Protein AF-A0A1I2YTF9-F1 (afdb_monomer_lite)

Radius of gyration: 33.34 Å; chains: 1; bounding box: 72×38×111 Å

Sequence (124 aa):
MASSKDKGSSGGDRNAGASKRGFASMDEEKQRAIASKGGKAAHEKGTAHEFNSEEAREAGRAAHEKGTAHKFDSEQAREAGRKGGKAAHERGTAHEFDSAEARVAGRKGGEASRSGKSGNRSSA

Secondary structure (DSSP, 8-state):
-----------------S-S-SGGGS-HHHHHHHHHHHHHHHHHTT-S----HHHHHHHHHHHHHTT-S----HHHHHHHHHHHHHHHHHTT-S----HHHHHHHHHHHHHHHHTTS-S-----

Foldseek 3Di:
DDDDDPPPPPPPPPVPPPPCDDLVSDDPVVNVVVVVVVVVVCVVVVVDDDDDPVVVVVVVVVCVVVVVDDDDDPVNVVVVVVVVQVVCVVVVNDDDDDPVRVVVVVVVVVVVVVVVPPDDPDDD

Structure (mmCIF, N/CA/C/O backbone):
data_AF-A0A1I2YTF9-F1
#
_entry.id   AF-A0A1I2YTF9-F1
#
loop_
_atom_site.group_PDB
_atom_site.id
_atom_site.type_symbol
_atom_site.label_atom_id
_atom_site.label_alt_id
_atom_site.label_comp_id
_atom_site.label_asym_id
_atom_site.label_entity_id
_atom_site.label_seq_id
_atom_site.pdbx_PDB_ins_code
_atom_site.Cartn_x
_atom_site.Cartn_y
_atom_site.Cartn_z
_atom_site.occupancy
_atom_site.B_iso_or_equiv
_atom_site.auth_seq_id
_atom_site.auth_comp_id
_atom_site.auth_asym_id
_atom_site.auth_atom_id
_atom_site.pdbx_PDB_model_num
ATOM 1 N N . MET A 1 1 ? -33.310 -6.684 78.966 1.00 37.84 1 MET A N 1
ATOM 2 C CA . MET A 1 1 ? -32.910 -8.075 78.664 1.00 37.84 1 MET A CA 1
ATOM 3 C C . MET A 1 1 ? -33.097 -8.325 77.169 1.00 37.84 1 MET A C 1
ATOM 5 O O . MET A 1 1 ? -34.176 -8.024 76.690 1.00 37.84 1 MET A O 1
ATOM 9 N N . ALA A 1 2 ? -32.022 -8.780 76.501 1.00 44.00 2 ALA A N 1
ATOM 10 C CA . ALA A 1 2 ? -31.895 -9.490 75.205 1.00 44.00 2 ALA A CA 1
ATOM 11 C C . ALA A 1 2 ? -32.714 -9.004 73.979 1.00 44.00 2 ALA A C 1
ATOM 13 O O . ALA A 1 2 ? -33.933 -9.014 73.997 1.00 44.00 2 ALA A O 1
ATOM 14 N N . SER A 1 3 ? -32.055 -8.479 72.932 1.00 44.75 3 SER A N 1
ATOM 15 C CA . SER A 1 3 ? -31.566 -9.214 71.731 1.00 44.75 3 SER A CA 1
ATOM 16 C C . SER A 1 3 ? -32.723 -9.558 70.771 1.00 44.75 3 SER A C 1
ATOM 18 O O . SER A 1 3 ? -33.685 -10.180 71.177 1.00 44.75 3 SER A O 1
ATOM 20 N N . SER A 1 4 ? -32.739 -9.147 69.504 1.00 48.41 4 SER A N 1
ATOM 21 C CA . SER A 1 4 ? -31.742 -9.532 68.506 1.00 48.41 4 SER A CA 1
ATOM 22 C C . SER A 1 4 ? -31.642 -8.530 67.364 1.00 48.41 4 SER A C 1
ATOM 24 O O . SER A 1 4 ? -32.626 -8.097 66.770 1.00 48.41 4 SER A O 1
ATOM 26 N N . LYS A 1 5 ? -30.394 -8.199 67.048 1.00 52.62 5 LYS A N 1
ATOM 27 C CA . LYS A 1 5 ? -29.975 -7.466 65.865 1.00 52.62 5 LYS A CA 1
ATOM 28 C C . LYS A 1 5 ? -29.776 -8.494 64.754 1.00 52.62 5 LYS A C 1
ATOM 30 O O . LYS A 1 5 ? -28.700 -9.077 64.661 1.00 52.62 5 LYS A O 1
ATOM 35 N N . ASP A 1 6 ? -30.817 -8.742 63.963 1.00 48.69 6 ASP A N 1
ATOM 36 C CA . ASP A 1 6 ? -30.717 -9.588 62.774 1.00 48.69 6 ASP A CA 1
ATOM 37 C C . ASP A 1 6 ? -29.929 -8.824 61.704 1.00 48.69 6 ASP A C 1
ATOM 39 O O . ASP A 1 6 ? -30.417 -7.941 60.995 1.00 48.69 6 ASP A O 1
ATOM 43 N N . LYS A 1 7 ? -28.619 -9.065 61.710 1.00 47.12 7 LYS A N 1
ATOM 44 C CA . LYS A 1 7 ? -27.674 -8.554 60.729 1.00 47.12 7 LYS A CA 1
ATOM 45 C C . LYS A 1 7 ? -27.816 -9.460 59.508 1.00 47.12 7 LYS A C 1
ATOM 47 O O . LYS A 1 7 ? -27.038 -10.392 59.333 1.00 47.12 7 LYS A O 1
ATOM 52 N N . GLY A 1 8 ? -28.823 -9.178 58.682 1.00 38.47 8 GLY A N 1
ATOM 53 C CA . GLY A 1 8 ? -28.931 -9.726 57.337 1.00 38.47 8 GLY A CA 1
ATOM 54 C C . GLY A 1 8 ? -27.646 -9.412 56.578 1.00 38.47 8 GLY A C 1
ATOM 55 O O . GLY A 1 8 ? -27.429 -8.288 56.121 1.00 38.47 8 GLY A O 1
ATOM 56 N N . SER A 1 9 ? -26.761 -10.404 56.521 1.00 48.09 9 SER A N 1
ATOM 57 C CA . SER A 1 9 ? -25.535 -10.388 55.743 1.00 48.09 9 SER A CA 1
ATOM 58 C C . SER A 1 9 ? -25.934 -10.386 54.273 1.00 48.09 9 SER A C 1
ATOM 60 O O . SER A 1 9 ? -25.994 -11.428 53.627 1.00 48.09 9 SER A O 1
ATOM 62 N N . SER A 1 10 ? -26.224 -9.202 53.732 1.00 45.34 10 SER A N 1
ATOM 63 C CA . SER A 1 10 ? -26.101 -8.971 52.297 1.00 45.34 10 SER A CA 1
ATOM 64 C C . SER A 1 10 ? -24.607 -8.943 51.990 1.00 45.34 10 SER A C 1
ATOM 66 O O . SER A 1 10 ? -23.980 -7.900 51.800 1.00 45.34 10 SER A O 1
ATOM 68 N N . GLY A 1 11 ? -24.021 -10.142 51.999 1.00 42.00 11 GLY A N 1
ATOM 69 C CA . GLY A 1 11 ? -22.821 -10.451 51.252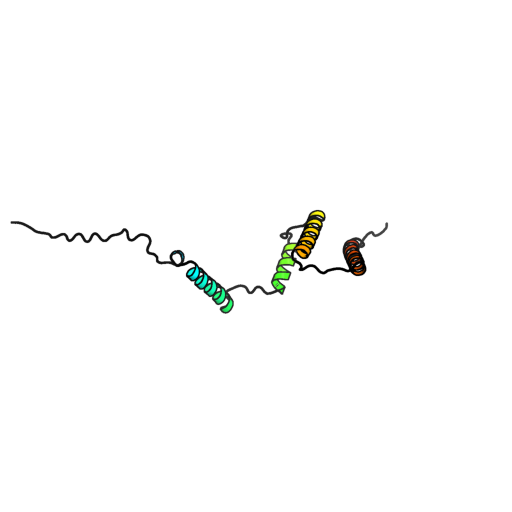 1.00 42.00 11 GLY A CA 1
ATOM 70 C C . GLY A 1 11 ? -23.143 -10.187 49.793 1.00 42.00 11 GLY A C 1
ATOM 71 O O . GLY A 1 11 ? -23.503 -11.089 49.057 1.00 42.00 11 GLY A O 1
ATOM 72 N N . GLY A 1 12 ? -23.097 -8.914 49.402 1.00 44.66 12 GLY A N 1
ATOM 73 C CA . GLY A 1 12 ? -22.998 -8.550 48.011 1.00 44.66 12 GLY A CA 1
ATOM 74 C C . GLY A 1 12 ? -21.702 -9.169 47.536 1.00 44.66 12 GLY A C 1
ATOM 75 O O . GLY A 1 12 ? -20.629 -8.718 47.937 1.00 44.66 12 GLY A O 1
ATOM 76 N N . ASP A 1 13 ? -21.828 -10.226 46.745 1.00 49.56 13 ASP A N 1
ATOM 77 C CA . ASP A 1 13 ? -20.805 -10.783 45.884 1.00 49.56 13 ASP A CA 1
ATOM 78 C C . ASP A 1 13 ? -20.132 -9.653 45.091 1.00 49.56 13 ASP A C 1
ATOM 80 O O . ASP A 1 13 ? -20.448 -9.368 43.938 1.00 49.56 13 ASP A O 1
ATOM 84 N N . ARG A 1 14 ? -19.148 -8.985 45.700 1.00 52.41 14 ARG A N 1
ATOM 85 C CA . ARG A 1 14 ? -18.234 -8.047 45.027 1.00 52.41 14 ARG A CA 1
ATOM 86 C C . ARG A 1 14 ? -17.175 -8.807 44.219 1.00 52.41 14 ARG A C 1
ATOM 88 O O . ARG A 1 14 ? -16.080 -8.303 44.003 1.00 52.41 14 ARG A O 1
ATOM 95 N N . ASN A 1 15 ? -17.510 -10.022 43.791 1.00 49.97 15 ASN A N 1
ATOM 96 C CA . ASN A 1 15 ? -16.741 -10.868 42.891 1.00 49.97 15 ASN A CA 1
ATOM 97 C C . ASN A 1 15 ? -17.563 -11.171 41.624 1.00 49.97 15 ASN A C 1
ATOM 99 O O . ASN A 1 15 ? -17.571 -12.278 41.097 1.00 49.97 15 ASN A O 1
ATOM 103 N N . ALA A 1 16 ? -18.289 -10.168 41.123 1.00 51.47 16 ALA A N 1
ATOM 104 C CA . ALA A 1 16 ? -18.736 -10.148 39.738 1.00 51.47 16 ALA A CA 1
ATOM 105 C C . ALA A 1 16 ? -17.530 -9.745 38.880 1.00 51.47 16 ALA A C 1
ATOM 107 O O . ALA A 1 16 ? -17.313 -8.564 38.596 1.00 51.47 16 ALA A O 1
ATOM 108 N N . GLY A 1 17 ? -16.697 -10.741 38.561 1.00 51.59 17 GLY A N 1
ATOM 109 C CA . GLY A 1 17 ? -15.526 -10.610 37.702 1.00 51.59 17 GLY A CA 1
ATOM 110 C C . GLY A 1 17 ? -15.825 -9.766 36.467 1.00 51.59 17 GLY A C 1
ATOM 111 O O . GLY A 1 17 ? -16.905 -9.893 35.892 1.00 51.59 17 GLY A O 1
ATOM 112 N N . ALA A 1 18 ? -14.879 -8.873 36.145 1.00 60.03 18 ALA A N 1
ATOM 113 C CA . ALA A 1 18 ? -14.814 -8.023 34.956 1.00 60.03 18 ALA A CA 1
ATOM 114 C C . ALA A 1 18 ? -16.132 -7.991 34.176 1.00 60.03 18 ALA A C 1
ATOM 116 O O . ALA A 1 18 ? -16.362 -8.837 33.310 1.00 60.03 18 ALA A O 1
ATOM 117 N N . SER A 1 19 ? -17.033 -7.066 34.535 1.00 62.72 19 SER A N 1
ATOM 118 C CA . SER A 1 19 ? -18.330 -6.946 33.868 1.00 62.72 19 SER A CA 1
ATOM 119 C C . SER A 1 19 ? -18.115 -7.056 32.361 1.00 62.72 19 SER A C 1
ATOM 121 O O . SER A 1 19 ? -17.308 -6.280 31.853 1.00 62.72 19 SER A O 1
ATOM 123 N N . LYS A 1 20 ? -18.776 -8.015 31.689 1.00 67.12 20 LYS A N 1
ATOM 124 C CA . LYS A 1 20 ? -18.711 -8.283 30.233 1.00 67.12 20 LYS A CA 1
ATOM 125 C C . LYS A 1 20 ? -19.247 -7.093 29.418 1.00 67.12 20 LYS A C 1
ATOM 127 O O . LYS A 1 20 ? -20.196 -7.203 28.649 1.00 67.12 20 LYS A O 1
ATOM 132 N N . ARG A 1 21 ? -18.719 -5.907 29.680 1.00 79.81 21 ARG A N 1
ATOM 133 C CA . ARG A 1 21 ? -19.163 -4.604 29.218 1.00 79.81 21 ARG A CA 1
ATOM 134 C C . ARG A 1 21 ? -17.954 -3.947 28.591 1.00 79.81 21 ARG A C 1
ATOM 136 O O . ARG A 1 21 ? -16.924 -3.784 29.235 1.00 79.81 21 ARG A O 1
ATOM 143 N N . GLY A 1 22 ? -18.112 -3.555 27.339 1.00 85.19 22 GLY A N 1
ATOM 144 C CA . GLY A 1 22 ? -17.047 -2.952 26.557 1.00 85.19 22 GLY A CA 1
ATOM 145 C C . GLY A 1 22 ? -16.831 -3.694 25.250 1.00 85.19 22 GLY A C 1
ATOM 146 O O . GLY A 1 22 ? -17.247 -4.839 25.082 1.00 85.19 22 GLY A O 1
ATOM 147 N N . PHE A 1 23 ? -16.187 -3.002 24.316 1.00 87.50 23 PHE A N 1
ATOM 148 C CA . PHE A 1 23 ? -15.928 -3.495 22.967 1.00 87.50 23 PHE A CA 1
ATOM 149 C C . PHE A 1 23 ? -15.141 -4.813 22.973 1.00 87.50 23 PHE A C 1
ATOM 151 O O . PHE A 1 23 ? -15.514 -5.750 22.280 1.00 87.50 23 PHE A O 1
ATOM 158 N N . ALA A 1 24 ? -14.131 -4.916 23.844 1.00 87.62 24 ALA A N 1
ATOM 159 C CA . ALA A 1 24 ? -13.280 -6.099 23.978 1.00 87.62 24 ALA A CA 1
ATOM 160 C C . ALA A 1 24 ? -13.993 -7.330 24.572 1.00 87.62 24 ALA A C 1
ATOM 162 O O . ALA A 1 24 ? -13.494 -8.441 24.445 1.00 87.62 24 ALA A O 1
ATOM 163 N N . SER A 1 25 ? -15.143 -7.149 25.233 1.00 88.44 25 SER A N 1
ATOM 164 C CA . SER A 1 25 ? -15.926 -8.250 25.814 1.00 88.44 25 SER A CA 1
ATOM 165 C C . SER A 1 25 ? -17.031 -8.771 24.882 1.00 88.44 25 SER A C 1
ATOM 167 O O . SER A 1 25 ? -17.778 -9.656 25.291 1.00 88.44 25 SER A O 1
ATOM 169 N N . MET A 1 26 ? -17.185 -8.201 23.678 1.00 87.50 26 MET A N 1
ATOM 170 C CA . MET A 1 26 ? -18.143 -8.660 22.659 1.00 87.50 26 MET A CA 1
ATOM 171 C C . MET A 1 26 ? -17.560 -9.784 21.793 1.00 87.50 26 MET A C 1
ATOM 173 O O . MET A 1 26 ? -16.346 -9.918 21.697 1.00 87.50 26 MET A O 1
ATOM 177 N N . ASP A 1 27 ? -18.415 -10.528 21.091 1.00 91.94 27 ASP A N 1
ATOM 178 C CA . ASP A 1 27 ? -17.986 -11.516 20.093 1.00 91.94 27 ASP A CA 1
ATOM 179 C C . ASP A 1 27 ? -17.181 -10.876 18.947 1.00 91.94 27 ASP A C 1
ATOM 181 O O . ASP A 1 27 ? -17.479 -9.759 18.509 1.00 91.94 27 ASP A O 1
ATOM 185 N N . GLU A 1 28 ? -16.184 -11.593 18.425 1.00 92.44 28 GLU A N 1
ATOM 186 C CA . GLU A 1 28 ? -15.256 -11.093 17.397 1.00 92.44 28 GLU A CA 1
ATOM 187 C C . GLU A 1 28 ? -15.968 -10.632 16.120 1.00 92.44 28 GLU A C 1
ATOM 189 O O . GLU A 1 28 ? -15.638 -9.584 15.558 1.00 92.44 28 GLU A O 1
ATOM 194 N N . GLU A 1 29 ? -16.999 -11.361 15.684 1.00 92.75 29 GLU A N 1
ATOM 195 C CA . GLU A 1 29 ? -17.802 -10.973 14.521 1.00 92.75 29 GLU A CA 1
ATOM 196 C C . GLU A 1 29 ? -18.487 -9.620 14.736 1.00 92.75 29 GLU A C 1
ATOM 198 O O . GLU A 1 29 ? -18.513 -8.765 13.844 1.00 92.75 29 GLU A O 1
ATOM 203 N N . LYS A 1 30 ? -18.989 -9.387 15.952 1.00 91.75 30 LYS A N 1
ATOM 204 C CA . LYS A 1 30 ? -19.651 -8.139 16.327 1.00 91.75 30 LYS A CA 1
ATOM 205 C C . LYS A 1 30 ? -18.649 -6.993 16.429 1.00 91.75 30 LYS A C 1
ATOM 207 O O . LYS A 1 30 ? -18.935 -5.900 15.937 1.00 91.75 30 LYS A O 1
ATOM 212 N N . GLN A 1 31 ? -17.465 -7.239 16.990 1.00 93.44 31 GLN A N 1
ATOM 213 C CA . GLN A 1 31 ? -16.370 -6.267 17.006 1.00 93.44 31 GLN A CA 1
ATOM 214 C C . GLN A 1 31 ? -15.963 -5.874 15.584 1.00 93.44 31 GLN A C 1
ATOM 216 O O . GLN A 1 31 ? -15.917 -4.687 15.261 1.00 93.44 31 GLN A O 1
ATOM 221 N N . ARG A 1 32 ? -15.755 -6.856 14.699 1.00 93.75 32 ARG A N 1
ATOM 222 C CA . ARG A 1 32 ? -15.401 -6.624 13.294 1.00 93.75 32 ARG A CA 1
ATOM 223 C C . ARG A 1 32 ? -16.485 -5.847 12.557 1.00 93.75 32 ARG A C 1
ATOM 225 O O . ARG A 1 32 ? -16.165 -4.927 11.807 1.00 93.75 32 ARG A O 1
ATOM 232 N N . ALA A 1 33 ? -17.757 -6.175 12.778 1.00 92.31 33 ALA A N 1
ATOM 233 C CA . ALA A 1 33 ? -18.873 -5.457 12.174 1.00 92.31 33 ALA A CA 1
ATOM 234 C C . ALA A 1 33 ? -18.919 -3.989 12.628 1.00 92.31 33 ALA A C 1
ATOM 236 O O . ALA A 1 33 ? -19.106 -3.096 11.803 1.00 92.31 33 ALA A O 1
ATOM 237 N N . ILE A 1 34 ? -18.716 -3.722 13.921 1.00 90.62 34 ILE A N 1
ATOM 238 C CA . ILE A 1 34 ? -18.686 -2.357 14.461 1.00 90.62 34 ILE A CA 1
ATOM 239 C C . ILE A 1 34 ? -17.450 -1.597 13.957 1.00 90.62 34 ILE A C 1
ATOM 241 O O . ILE A 1 34 ? -17.590 -0.464 13.504 1.00 90.62 34 ILE A O 1
ATOM 245 N N . ALA A 1 35 ? -16.266 -2.214 13.958 1.00 90.94 35 ALA A N 1
ATOM 246 C CA . ALA A 1 35 ? -15.041 -1.616 13.427 1.00 90.94 35 ALA A CA 1
ATOM 247 C C . ALA A 1 35 ? -15.170 -1.293 11.931 1.00 90.94 35 ALA A C 1
ATOM 249 O O . ALA A 1 35 ? -14.837 -0.192 11.496 1.00 90.94 35 ALA A O 1
ATOM 250 N N . SER A 1 36 ? -15.733 -2.219 11.148 1.00 89.62 36 SER A N 1
ATOM 251 C CA . SER A 1 36 ? -15.993 -2.015 9.722 1.00 89.62 36 SER A CA 1
ATOM 252 C C . SER A 1 36 ? -16.961 -0.855 9.485 1.00 89.62 36 SER A C 1
ATOM 254 O O . SER A 1 36 ? -16.707 -0.017 8.621 1.00 89.62 36 SER A O 1
ATOM 256 N N . LYS A 1 37 ? -18.036 -0.754 10.279 1.00 90.75 37 LYS A N 1
ATOM 257 C CA . LYS A 1 37 ? -18.964 0.386 10.227 1.00 90.75 37 LYS A CA 1
ATOM 258 C C . LYS A 1 37 ? -18.286 1.699 10.616 1.00 90.75 37 LYS A C 1
ATOM 260 O O . LYS A 1 37 ? -18.535 2.702 9.962 1.00 90.75 37 LYS A O 1
ATOM 265 N N . GLY A 1 38 ? -17.421 1.693 11.629 1.00 87.94 38 GLY A N 1
ATOM 266 C CA . GLY A 1 38 ? -16.653 2.870 12.040 1.00 87.94 38 GLY A CA 1
ATOM 267 C C . GLY A 1 38 ? -15.732 3.385 10.933 1.00 87.94 38 GLY A C 1
ATOM 268 O O . GLY A 1 38 ? -15.744 4.576 10.640 1.00 87.94 38 GLY A O 1
ATOM 269 N N . GLY A 1 39 ? -15.006 2.484 10.264 1.00 84.12 39 GLY A N 1
ATOM 270 C CA . GLY A 1 39 ? -14.150 2.836 9.128 1.00 84.12 39 GLY A CA 1
ATOM 271 C C . GLY A 1 39 ? -14.940 3.405 7.948 1.00 84.12 39 GLY A C 1
ATOM 272 O O . GLY A 1 39 ? -14.601 4.468 7.437 1.00 84.12 39 GLY A O 1
ATOM 273 N N . LYS A 1 40 ? -16.043 2.752 7.559 1.00 83.19 40 LYS A N 1
ATOM 274 C CA . LYS A 1 40 ? -16.924 3.248 6.486 1.00 83.19 40 LYS A CA 1
ATOM 275 C C . LYS A 1 40 ? -17.519 4.613 6.819 1.00 83.19 40 LYS A C 1
ATOM 277 O O . LYS A 1 40 ? -17.433 5.522 6.004 1.00 83.19 40 LYS A O 1
ATOM 282 N N . ALA A 1 41 ? -18.031 4.781 8.037 1.00 84.12 41 ALA A N 1
ATOM 283 C CA . ALA A 1 41 ? -18.589 6.049 8.488 1.00 84.12 41 ALA A CA 1
ATOM 284 C C . ALA A 1 41 ? -17.546 7.178 8.498 1.00 84.12 41 ALA A C 1
ATOM 286 O O . ALA A 1 41 ? -17.897 8.324 8.239 1.00 84.12 41 ALA A O 1
ATOM 287 N N . ALA A 1 42 ? -16.275 6.886 8.790 1.00 85.88 42 ALA A N 1
ATOM 288 C CA . ALA A 1 42 ? -15.211 7.887 8.760 1.00 85.88 42 ALA A CA 1
ATOM 289 C C . ALA A 1 42 ? -14.895 8.374 7.334 1.00 85.88 42 ALA A C 1
ATOM 291 O O . ALA A 1 42 ? -14.634 9.566 7.156 1.00 85.88 42 ALA A O 1
ATOM 292 N N . HIS A 1 43 ? -14.964 7.480 6.340 1.00 80.81 43 HIS A N 1
ATOM 293 C CA . HIS A 1 43 ? -14.869 7.836 4.920 1.00 80.81 43 HIS A CA 1
ATOM 294 C C . HIS A 1 43 ? -16.114 8.595 4.445 1.00 80.81 43 HIS A C 1
ATOM 296 O O . HIS A 1 43 ? -15.980 9.665 3.870 1.00 80.81 43 HIS A O 1
ATOM 302 N N . GLU A 1 44 ? -17.320 8.113 4.763 1.00 81.69 44 GLU A N 1
ATOM 303 C CA . GLU A 1 44 ? -18.580 8.788 4.405 1.00 81.69 44 GLU A CA 1
ATOM 304 C C . GLU A 1 44 ? -18.680 10.206 4.991 1.00 81.69 44 GLU A C 1
ATOM 306 O O . GLU A 1 44 ? -19.225 11.106 4.360 1.00 81.69 44 GLU A O 1
ATOM 311 N N . LYS A 1 45 ? -18.144 10.424 6.198 1.00 85.56 45 LYS A N 1
ATOM 312 C CA . LYS A 1 45 ? -18.114 11.738 6.860 1.00 85.56 45 LYS A CA 1
ATOM 313 C C . LYS A 1 45 ? -16.954 12.634 6.411 1.00 85.56 45 LYS A C 1
ATOM 315 O O . LYS A 1 45 ? -16.832 13.736 6.938 1.00 85.56 45 LYS A O 1
ATOM 320 N N . GLY A 1 46 ? -16.076 12.166 5.519 1.00 80.19 46 GLY A N 1
ATOM 321 C CA . GLY A 1 46 ? -14.899 12.916 5.058 1.00 80.19 46 GLY A CA 1
ATOM 322 C C . GLY A 1 46 ? -13.842 13.172 6.139 1.00 80.19 46 GLY A C 1
ATOM 323 O O . GLY A 1 46 ? -12.976 14.023 5.978 1.00 80.19 46 GLY A O 1
ATOM 324 N N . THR A 1 47 ? -13.914 12.465 7.271 1.00 82.56 47 THR A N 1
ATOM 325 C CA . THR A 1 47 ? -12.905 12.564 8.342 1.00 82.56 47 THR A CA 1
ATOM 326 C C . THR A 1 47 ? -11.672 11.710 8.063 1.00 82.56 47 THR A C 1
ATOM 328 O O . THR A 1 47 ? -10.609 11.953 8.629 1.00 82.56 47 THR A O 1
ATOM 331 N N . ALA A 1 48 ? -11.822 10.686 7.222 1.00 81.50 48 ALA A N 1
ATOM 332 C CA . ALA A 1 48 ? -10.725 9.844 6.781 1.00 81.50 48 ALA A CA 1
ATOM 333 C C . ALA A 1 48 ? -10.073 10.421 5.521 1.00 81.50 48 ALA A C 1
ATOM 335 O O . ALA A 1 48 ? -10.734 11.030 4.685 1.00 81.50 48 ALA A O 1
ATOM 336 N N . HIS A 1 49 ? -8.774 10.170 5.380 1.00 79.62 49 HIS A N 1
ATOM 337 C CA . HIS A 1 49 ? -8.036 10.469 4.163 1.00 79.62 49 HIS A CA 1
ATOM 338 C C . HIS A 1 49 ? -8.526 9.587 3.002 1.00 79.62 49 HIS A C 1
ATOM 340 O O . HIS A 1 49 ? -8.672 8.368 3.153 1.00 79.62 49 HIS A O 1
ATOM 346 N N . GLU A 1 50 ? -8.784 10.199 1.849 1.00 79.62 50 GLU A N 1
ATOM 347 C CA . GLU A 1 50 ? -9.180 9.496 0.633 1.00 79.62 50 GLU A CA 1
ATOM 348 C C . GLU A 1 50 ? -7.944 9.118 -0.180 1.00 79.62 50 GLU A C 1
ATOM 350 O O . GLU A 1 50 ? -7.292 9.969 -0.778 1.00 79.62 50 GLU A O 1
ATOM 355 N N . PHE A 1 51 ? -7.644 7.821 -0.239 1.00 77.81 51 PHE A N 1
ATOM 356 C CA . PHE A 1 51 ? -6.578 7.309 -1.093 1.00 77.81 51 PHE A CA 1
ATOM 357 C C . PHE A 1 51 ? -6.989 7.418 -2.562 1.00 77.81 51 PHE A C 1
ATOM 359 O O . PHE A 1 51 ? -7.604 6.511 -3.128 1.00 77.81 51 PHE A O 1
ATOM 366 N N . ASN A 1 52 ? -6.644 8.534 -3.190 1.00 85.50 52 ASN A N 1
ATOM 367 C CA . ASN A 1 52 ? -6.769 8.687 -4.628 1.00 85.50 52 ASN A CA 1
ATOM 368 C C . ASN A 1 52 ? -5.544 8.060 -5.333 1.00 85.50 52 ASN A C 1
ATOM 370 O O . ASN A 1 52 ? -4.447 7.938 -4.783 1.00 85.50 52 ASN A O 1
ATOM 374 N N . SER A 1 53 ? -5.738 7.597 -6.572 1.00 86.25 53 SER A N 1
ATOM 375 C CA . SER A 1 53 ? -4.678 6.904 -7.326 1.00 86.25 53 SER A CA 1
ATOM 376 C C . SER A 1 53 ? -3.509 7.816 -7.711 1.00 86.25 53 SER A C 1
ATOM 378 O O . SER A 1 53 ? -2.415 7.325 -7.990 1.00 86.25 53 SER A O 1
ATOM 380 N N . GLU A 1 54 ? -3.737 9.125 -7.780 1.00 84.31 54 GLU A N 1
ATOM 381 C CA . GLU A 1 54 ? -2.722 10.107 -8.157 1.00 84.31 54 GLU A CA 1
ATOM 382 C C . GLU A 1 54 ? -1.748 10.359 -7.005 1.00 84.31 54 GLU A C 1
ATOM 384 O O . GLU A 1 54 ? -0.542 10.211 -7.180 1.00 84.31 54 GLU A O 1
ATOM 389 N N . GLU A 1 55 ? -2.271 10.575 -5.807 1.00 85.69 55 GLU A N 1
ATOM 390 C CA . GLU A 1 55 ? -1.530 10.726 -4.562 1.00 85.69 55 GLU A CA 1
ATOM 391 C C . GLU A 1 55 ? -0.742 9.467 -4.216 1.00 85.69 55 GLU A C 1
ATOM 393 O O . GLU A 1 55 ? 0.410 9.556 -3.805 1.00 85.69 55 GLU A O 1
ATOM 398 N N . ALA A 1 56 ? -1.287 8.273 -4.469 1.00 88.38 56 ALA A N 1
ATOM 399 C CA . ALA A 1 56 ? -0.517 7.040 -4.310 1.00 88.38 56 ALA A CA 1
ATOM 400 C C . ALA A 1 56 ? 0.726 7.012 -5.224 1.00 88.38 56 ALA A C 1
ATOM 402 O O . ALA A 1 56 ? 1.806 6.574 -4.813 1.00 88.38 56 ALA A O 1
ATOM 403 N N . ARG A 1 57 ? 0.599 7.501 -6.468 1.00 87.75 57 ARG A N 1
ATOM 404 C CA . ARG A 1 57 ? 1.734 7.617 -7.399 1.00 87.75 57 ARG A CA 1
ATOM 405 C C . ARG A 1 57 ? 2.699 8.709 -6.960 1.00 87.75 57 ARG A C 1
ATOM 407 O O . ARG A 1 57 ? 3.906 8.493 -7.043 1.00 87.75 57 ARG A O 1
ATOM 414 N N . GLU A 1 58 ? 2.192 9.855 -6.520 1.00 87.38 58 GLU A N 1
ATOM 415 C CA . GLU A 1 58 ? 3.006 10.962 -6.024 1.00 87.38 58 GLU A CA 1
ATOM 416 C C . GLU A 1 58 ? 3.794 10.542 -4.784 1.00 87.38 58 GLU A C 1
ATOM 418 O O . GLU A 1 58 ? 5.010 10.684 -4.771 1.00 87.38 58 GLU A O 1
ATOM 423 N N . ALA A 1 59 ? 3.152 9.915 -3.799 1.00 87.62 59 ALA A N 1
ATOM 424 C CA . ALA A 1 59 ? 3.799 9.380 -2.607 1.00 87.62 59 ALA A CA 1
ATOM 425 C C . ALA A 1 59 ? 4.877 8.346 -2.960 1.00 87.62 59 ALA A C 1
ATOM 427 O O . ALA A 1 59 ? 5.971 8.372 -2.393 1.00 87.62 59 ALA A O 1
ATOM 428 N N . GLY A 1 60 ? 4.615 7.474 -3.940 1.00 86.06 60 GLY A N 1
ATOM 429 C CA . GLY A 1 60 ? 5.613 6.538 -4.460 1.00 86.06 60 GLY A CA 1
ATOM 430 C C . GLY A 1 60 ? 6.818 7.243 -5.093 1.00 86.06 60 GLY A C 1
ATOM 431 O O . GLY A 1 60 ? 7.964 6.896 -4.800 1.00 86.06 60 GLY A O 1
ATOM 432 N N . ARG A 1 61 ? 6.582 8.268 -5.923 1.00 87.44 61 ARG A N 1
ATOM 433 C CA . ARG A 1 61 ? 7.651 9.092 -6.519 1.00 87.44 61 ARG A CA 1
ATOM 434 C C . ARG A 1 61 ? 8.433 9.842 -5.446 1.00 87.44 61 ARG A C 1
ATOM 436 O O . ARG A 1 61 ? 9.658 9.769 -5.435 1.00 87.44 61 ARG A O 1
ATOM 443 N N . ALA A 1 62 ? 7.735 10.486 -4.519 1.00 86.50 62 ALA A N 1
ATOM 444 C CA . ALA A 1 62 ? 8.314 11.235 -3.418 1.00 86.50 62 ALA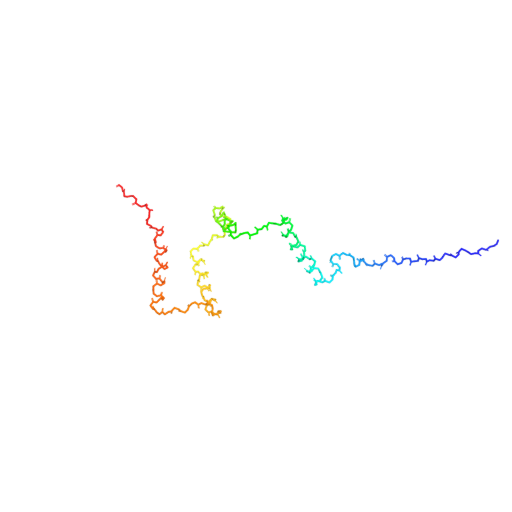 A CA 1
ATOM 445 C C . ALA A 1 62 ? 9.154 10.334 -2.504 1.00 86.50 62 ALA A C 1
ATOM 447 O O . ALA A 1 62 ? 10.209 10.758 -2.048 1.00 86.50 62 ALA A O 1
ATOM 448 N N . ALA A 1 63 ? 8.749 9.085 -2.257 1.00 85.12 63 ALA A N 1
ATOM 449 C CA . ALA A 1 63 ? 9.554 8.128 -1.495 1.00 85.12 63 ALA A CA 1
ATOM 450 C C . ALA A 1 63 ? 10.858 7.751 -2.221 1.00 85.12 63 ALA A C 1
ATOM 452 O O . ALA A 1 63 ? 11.910 7.614 -1.590 1.00 85.12 63 ALA A O 1
ATOM 453 N N . HIS A 1 64 ? 10.814 7.619 -3.550 1.00 82.38 64 HIS A N 1
ATOM 454 C CA . HIS A 1 64 ? 12.012 7.408 -4.363 1.00 82.38 64 HIS A CA 1
ATOM 455 C C . HIS A 1 64 ? 12.928 8.638 -4.386 1.00 82.38 64 HIS A C 1
ATOM 457 O O . HIS A 1 64 ? 14.138 8.487 -4.228 1.00 82.38 64 HIS A O 1
ATOM 463 N N . GLU A 1 65 ? 12.365 9.838 -4.529 1.00 82.00 65 GLU A N 1
ATOM 464 C CA . GLU A 1 65 ? 13.109 11.103 -4.536 1.00 82.00 65 GLU A CA 1
ATOM 465 C C . GLU A 1 65 ? 13.759 11.392 -3.177 1.00 82.00 65 GLU A C 1
ATOM 467 O O . GLU A 1 65 ? 14.950 11.682 -3.100 1.00 82.00 65 GLU A O 1
ATOM 472 N N . LYS A 1 66 ? 13.005 11.217 -2.086 1.00 87.00 66 LYS A N 1
ATOM 473 C CA . LYS A 1 66 ? 13.490 11.384 -0.706 1.00 87.00 66 LYS A CA 1
ATOM 474 C C . LYS A 1 66 ? 14.433 10.259 -0.265 1.00 87.00 66 LYS A C 1
ATOM 476 O O . LYS A 1 66 ? 14.983 10.321 0.831 1.00 87.00 66 LYS A O 1
ATOM 481 N N . GLY A 1 67 ? 14.611 9.220 -1.085 1.00 81.19 67 GLY A N 1
ATOM 482 C CA . GLY A 1 67 ? 15.490 8.087 -0.799 1.00 81.19 67 GLY A CA 1
ATOM 483 C C . GLY A 1 67 ? 15.016 7.180 0.339 1.00 81.19 67 GLY A C 1
ATOM 484 O O . GLY A 1 67 ? 15.806 6.367 0.815 1.00 81.19 67 GLY A O 1
ATOM 485 N N . THR A 1 68 ? 13.757 7.308 0.768 1.00 83.94 68 THR A N 1
ATOM 486 C CA . THR A 1 68 ? 13.131 6.443 1.779 1.00 83.94 68 THR A CA 1
ATOM 487 C C . THR A 1 68 ? 12.635 5.125 1.184 1.00 83.94 68 THR A C 1
ATOM 489 O O . THR A 1 68 ? 12.403 4.166 1.918 1.00 83.94 68 THR A O 1
ATOM 492 N N . ALA A 1 69 ? 12.486 5.055 -0.142 1.00 82.88 69 ALA A N 1
ATOM 493 C CA . ALA A 1 69 ? 12.179 3.820 -0.851 1.00 82.88 69 ALA A CA 1
ATOM 494 C C . ALA A 1 69 ? 13.354 2.825 -0.813 1.00 82.88 69 ALA A C 1
ATOM 496 O O . ALA A 1 69 ? 14.527 3.208 -0.846 1.00 82.88 69 ALA A O 1
ATOM 497 N N . HIS A 1 70 ? 13.028 1.527 -0.815 1.00 80.06 70 HIS A N 1
ATOM 498 C CA . HIS A 1 70 ? 14.018 0.457 -0.929 1.00 80.06 70 HIS A CA 1
ATOM 499 C C . HIS A 1 70 ? 14.790 0.586 -2.249 1.00 80.06 70 HIS A C 1
ATOM 501 O O . HIS A 1 70 ? 14.210 0.549 -3.338 1.00 80.06 70 HIS A O 1
ATOM 507 N N . LYS A 1 71 ? 16.114 0.720 -2.156 1.00 79.44 71 LYS A N 1
ATOM 508 C CA . LYS A 1 71 ? 17.001 0.748 -3.319 1.00 79.44 71 LYS A CA 1
ATOM 509 C C . LYS A 1 71 ? 17.363 -0.685 -3.671 1.00 79.44 71 LYS A C 1
ATOM 511 O O . LYS A 1 71 ? 18.126 -1.319 -2.955 1.00 79.44 71 LYS A O 1
ATOM 516 N N . PHE A 1 72 ? 16.801 -1.190 -4.759 1.00 78.62 72 PHE A N 1
ATOM 517 C CA . PHE A 1 72 ? 17.231 -2.470 -5.304 1.00 78.62 72 PHE A CA 1
ATOM 518 C C . PHE A 1 72 ? 18.570 -2.290 -6.007 1.00 78.62 72 PHE A C 1
ATOM 520 O O . PHE A 1 72 ? 18.717 -1.395 -6.844 1.00 78.62 72 PHE A O 1
ATOM 527 N N . ASP A 1 73 ? 19.536 -3.144 -5.684 1.00 86.44 73 ASP A N 1
ATOM 528 C CA . ASP A 1 73 ? 20.700 -3.294 -6.544 1.00 86.44 73 ASP A CA 1
ATOM 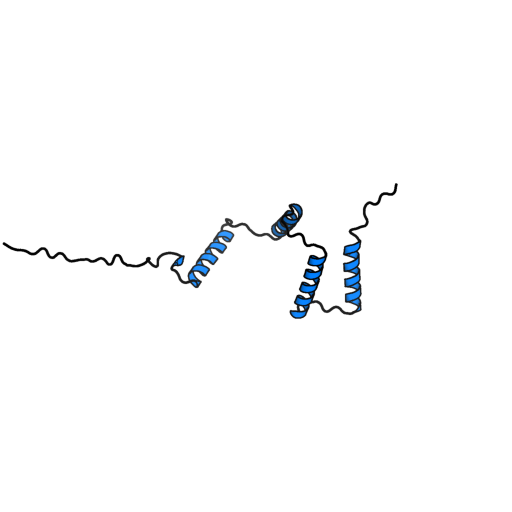529 C C . ASP A 1 73 ? 20.304 -4.001 -7.861 1.00 86.44 73 ASP A C 1
ATOM 531 O O . ASP A 1 73 ? 19.207 -4.554 -8.010 1.00 86.44 73 ASP A O 1
ATOM 535 N N . SER A 1 74 ? 21.187 -3.940 -8.860 1.00 82.88 74 SER A N 1
ATOM 536 C CA . SER A 1 74 ? 20.896 -4.492 -10.188 1.00 82.88 74 SER A CA 1
ATOM 537 C C . SER A 1 74 ? 20.707 -6.014 -10.183 1.00 82.88 74 SER A C 1
ATOM 539 O O . SER A 1 74 ? 19.995 -6.530 -11.046 1.00 82.88 74 SER A O 1
ATOM 541 N N . GLU A 1 75 ? 21.337 -6.736 -9.256 1.00 86.38 75 GLU A N 1
ATOM 542 C CA . GLU A 1 75 ? 21.249 -8.197 -9.174 1.00 86.38 75 GLU A CA 1
ATOM 543 C C . GLU A 1 75 ? 19.953 -8.619 -8.474 1.00 86.38 75 GLU A C 1
ATOM 545 O O . GLU A 1 75 ? 19.204 -9.437 -9.006 1.00 86.38 75 GLU A O 1
ATOM 550 N N . GLN A 1 76 ? 19.608 -7.974 -7.362 1.00 86.00 76 GLN A N 1
ATOM 551 C CA . GLN A 1 76 ? 18.350 -8.131 -6.639 1.00 86.00 76 GLN A CA 1
ATOM 552 C C . GLN A 1 76 ? 17.146 -7.803 -7.521 1.00 86.00 76 GLN A C 1
ATOM 554 O O . GLN A 1 76 ? 16.176 -8.560 -7.541 1.00 86.00 76 GLN A O 1
ATOM 559 N N . ALA A 1 77 ? 17.197 -6.710 -8.291 1.00 86.00 77 ALA A N 1
ATOM 560 C CA . ALA A 1 77 ? 16.127 -6.362 -9.227 1.00 86.00 77 ALA A CA 1
ATOM 561 C C . ALA A 1 77 ? 15.941 -7.450 -10.300 1.00 86.00 77 ALA A C 1
ATOM 563 O O . ALA A 1 77 ? 14.814 -7.816 -10.649 1.00 86.00 77 ALA A O 1
ATOM 564 N N . ARG A 1 78 ? 17.049 -8.011 -10.801 1.00 87.12 78 ARG A N 1
ATOM 565 C CA . ARG A 1 78 ? 17.037 -9.085 -11.800 1.00 87.12 78 ARG A CA 1
ATOM 566 C C . ARG A 1 78 ? 16.511 -10.396 -11.226 1.00 87.12 78 ARG A C 1
ATOM 568 O O . ARG A 1 78 ? 15.736 -11.085 -11.893 1.00 87.12 78 ARG A O 1
ATOM 575 N N . GLU A 1 79 ? 16.916 -10.744 -10.011 1.00 89.56 79 GLU A N 1
ATOM 576 C CA . GLU A 1 79 ? 16.431 -11.925 -9.305 1.00 89.56 79 GLU A CA 1
ATOM 577 C C . GLU A 1 79 ? 14.933 -11.812 -9.013 1.00 89.56 79 GLU A C 1
ATOM 579 O O . GLU A 1 79 ? 14.178 -12.737 -9.324 1.00 89.56 79 GLU A O 1
ATOM 584 N N . ALA A 1 80 ? 14.483 -10.658 -8.513 1.00 89.06 80 ALA A N 1
ATOM 585 C CA . ALA A 1 80 ? 13.074 -10.376 -8.270 1.00 89.06 80 ALA A CA 1
ATOM 586 C C . ALA A 1 80 ? 12.249 -10.483 -9.560 1.00 89.06 80 ALA A C 1
ATOM 588 O O . ALA A 1 80 ? 11.218 -11.155 -9.572 1.00 89.06 80 ALA A O 1
ATOM 589 N N . GLY A 1 81 ? 12.733 -9.909 -10.668 1.00 88.50 81 GLY A N 1
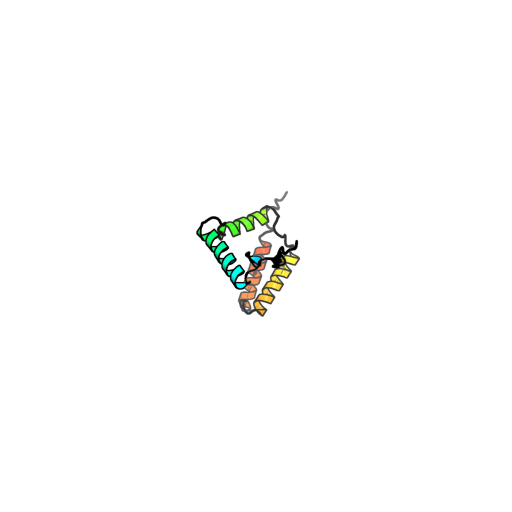ATOM 590 C CA . GLY A 1 81 ? 12.092 -10.035 -11.979 1.00 88.50 81 GLY A CA 1
ATOM 591 C C . GLY A 1 81 ? 12.005 -11.488 -12.456 1.00 88.50 81 GLY A C 1
ATOM 592 O O . GLY A 1 81 ? 10.943 -11.943 -12.882 1.00 88.50 81 GLY A O 1
ATOM 593 N N . ARG A 1 82 ? 13.091 -12.260 -12.315 1.00 91.12 82 ARG A N 1
ATOM 594 C CA . ARG A 1 82 ? 13.112 -13.691 -12.661 1.00 91.12 82 ARG A CA 1
ATOM 595 C C . ARG A 1 82 ? 12.116 -14.486 -11.818 1.00 91.12 82 ARG A C 1
ATOM 597 O O . ARG A 1 82 ? 11.389 -15.316 -12.361 1.00 91.12 82 ARG A O 1
ATOM 604 N N . LYS A 1 83 ? 12.087 -14.256 -10.504 1.00 93.25 83 LYS A N 1
ATOM 605 C CA . LYS A 1 83 ? 11.178 -14.937 -9.576 1.00 93.25 83 LYS A CA 1
ATOM 606 C C . LYS A 1 83 ? 9.722 -14.573 -9.858 1.00 93.25 83 LYS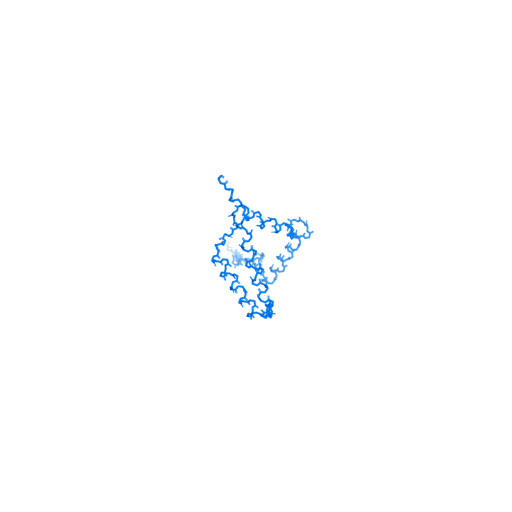 A C 1
ATOM 608 O O . LYS A 1 83 ? 8.881 -15.463 -9.886 1.00 93.25 83 LYS A O 1
ATOM 613 N N . GLY A 1 84 ? 9.441 -13.298 -10.122 1.00 91.81 84 GLY A N 1
ATOM 614 C CA . GLY A 1 84 ? 8.113 -12.822 -10.504 1.00 91.81 84 GLY A CA 1
ATOM 615 C C . GLY A 1 84 ? 7.616 -13.465 -11.797 1.00 91.81 84 GLY A C 1
ATOM 616 O O . GLY A 1 84 ? 6.494 -13.959 -11.835 1.00 91.81 84 GLY A O 1
ATOM 617 N N . GLY A 1 85 ? 8.472 -13.545 -12.821 1.00 88.62 85 GLY A N 1
ATOM 618 C CA . GLY A 1 85 ? 8.144 -14.224 -14.077 1.00 88.62 85 GLY A CA 1
ATOM 619 C C . GLY A 1 85 ? 7.847 -15.713 -13.884 1.00 88.62 85 GLY A C 1
ATOM 620 O O . GLY A 1 85 ? 6.818 -16.198 -14.345 1.00 88.62 85 GLY A O 1
ATOM 621 N N . LYS A 1 86 ? 8.695 -16.429 -13.132 1.00 88.75 86 LYS A N 1
ATOM 622 C CA . LYS A 1 86 ? 8.452 -17.843 -12.792 1.00 88.75 86 LYS A CA 1
ATOM 623 C C . LYS A 1 86 ? 7.130 -18.035 -12.050 1.00 88.75 86 LYS A C 1
ATOM 625 O O . LYS A 1 86 ? 6.329 -18.868 -12.453 1.00 88.75 86 LYS A O 1
ATOM 630 N N . ALA A 1 87 ? 6.871 -17.215 -11.032 1.00 91.56 87 ALA A N 1
ATOM 631 C CA . ALA A 1 87 ? 5.633 -17.280 -10.263 1.00 91.56 87 ALA A CA 1
ATOM 632 C C . ALA A 1 87 ? 4.390 -16.987 -11.122 1.00 91.56 87 ALA A C 1
ATOM 634 O O . ALA A 1 87 ? 3.339 -17.575 -10.889 1.00 91.56 87 ALA A O 1
ATOM 635 N N . ALA A 1 88 ? 4.486 -16.097 -12.113 1.00 89.00 88 ALA A N 1
ATOM 636 C CA . ALA A 1 88 ? 3.388 -15.826 -13.039 1.00 89.00 88 ALA A CA 1
ATOM 637 C C . ALA A 1 88 ? 3.095 -17.026 -13.956 1.00 89.00 88 ALA A C 1
ATOM 639 O O . ALA A 1 88 ? 1.926 -17.336 -14.180 1.00 89.00 88 ALA A O 1
ATOM 640 N N . HIS A 1 89 ? 4.130 -17.724 -14.440 1.00 86.56 89 HIS A N 1
ATOM 641 C CA . HIS A 1 89 ? 3.955 -18.964 -15.205 1.00 86.56 89 HIS A CA 1
ATOM 642 C C . HIS A 1 89 ? 3.370 -20.084 -14.336 1.00 86.56 89 HIS A C 1
ATOM 644 O O . HIS A 1 89 ? 2.419 -20.736 -14.749 1.00 86.56 89 HIS A O 1
ATOM 650 N N . GLU A 1 90 ? 3.861 -20.257 -13.105 1.00 88.69 90 GLU A N 1
ATOM 651 C CA . GLU A 1 90 ? 3.318 -21.238 -12.149 1.00 88.69 90 GLU A CA 1
ATOM 652 C C . GLU A 1 90 ? 1.840 -20.981 -11.818 1.00 88.69 90 GLU A C 1
ATOM 654 O O . GLU A 1 90 ? 1.073 -21.918 -11.612 1.00 88.69 90 GLU A O 1
ATOM 659 N N . ARG A 1 91 ? 1.427 -19.709 -11.778 1.00 90.69 91 ARG A N 1
ATOM 660 C CA . ARG A 1 91 ? 0.040 -19.295 -11.515 1.00 90.69 91 ARG A CA 1
ATOM 661 C C . ARG A 1 91 ? -0.840 -19.254 -12.766 1.00 90.69 91 ARG A C 1
ATOM 663 O O . ARG A 1 91 ? -2.024 -18.959 -12.639 1.00 90.69 91 ARG A O 1
ATOM 670 N N . GLY A 1 92 ? -0.283 -19.501 -13.954 1.00 88.06 92 GLY A N 1
ATOM 671 C CA . GLY A 1 92 ? -1.011 -19.426 -15.225 1.00 88.06 92 GLY A CA 1
ATOM 672 C C . GLY A 1 92 ? -1.466 -18.014 -15.614 1.00 88.06 92 GLY A C 1
ATOM 673 O O . GLY A 1 92 ? -2.358 -17.863 -16.440 1.00 88.06 92 GLY A O 1
ATOM 674 N N . THR A 1 93 ? -0.885 -16.972 -15.015 1.00 88.50 93 THR A N 1
ATOM 675 C CA . THR A 1 93 ? -1.189 -15.566 -15.340 1.00 88.50 93 THR A CA 1
ATOM 676 C C . THR A 1 93 ? -0.171 -14.959 -16.305 1.00 88.50 93 THR A C 1
ATOM 678 O O . THR A 1 93 ? -0.267 -13.778 -16.633 1.00 88.50 93 THR A O 1
ATOM 681 N N . ALA A 1 94 ? 0.861 -15.716 -16.680 1.00 85.50 94 ALA A N 1
ATOM 682 C CA . ALA A 1 94 ? 1.871 -15.273 -17.630 1.00 85.50 94 ALA A CA 1
ATOM 683 C C . ALA A 1 94 ? 1.333 -15.287 -19.066 1.00 85.50 94 ALA A C 1
ATOM 685 O O . ALA A 1 94 ? 0.501 -16.115 -19.427 1.00 85.50 94 ALA A O 1
ATOM 686 N N . HIS A 1 95 ? 1.850 -14.369 -19.881 1.00 84.00 95 HIS A N 1
ATOM 687 C CA . HIS A 1 95 ? 1.645 -14.390 -21.326 1.00 84.00 95 HIS A CA 1
ATOM 688 C C . HIS A 1 95 ? 2.517 -15.483 -21.944 1.00 84.00 95 HIS A C 1
ATOM 690 O O . HIS A 1 95 ? 3.712 -15.567 -21.648 1.00 84.00 95 HIS A O 1
ATOM 696 N N . GLU A 1 96 ? 1.919 -16.304 -22.800 1.00 84.75 96 GLU A N 1
ATOM 697 C CA . GLU A 1 96 ? 2.639 -17.302 -23.581 1.00 84.75 96 GLU A CA 1
ATOM 698 C C . GLU A 1 96 ? 3.223 -16.620 -24.815 1.00 84.75 96 GLU A C 1
ATOM 700 O O . GLU A 1 96 ? 2.503 -16.243 -25.737 1.00 84.75 96 GLU A O 1
ATOM 705 N N . PHE A 1 97 ? 4.539 -16.431 -24.811 1.00 81.12 97 PHE A N 1
ATOM 706 C CA . PHE A 1 97 ? 5.239 -15.841 -25.942 1.00 81.12 97 PHE A CA 1
ATOM 707 C C . PHE A 1 97 ? 5.533 -16.912 -26.987 1.00 81.12 97 PHE A C 1
ATOM 709 O O . PHE A 1 97 ? 6.153 -17.935 -26.682 1.00 81.12 97 PHE A O 1
ATOM 716 N N . ASP A 1 98 ? 5.202 -16.637 -28.246 1.00 88.25 98 ASP A N 1
ATOM 717 C CA . ASP A 1 98 ? 5.795 -17.399 -29.337 1.00 88.25 98 ASP A CA 1
ATOM 718 C C . ASP A 1 98 ? 7.299 -17.065 -29.489 1.00 88.25 98 ASP A C 1
ATOM 720 O O . ASP A 1 98 ? 7.834 -16.100 -28.931 1.00 88.25 98 ASP A O 1
ATOM 724 N N . SER A 1 99 ? 8.033 -17.887 -30.243 1.00 83.44 99 SER A N 1
ATOM 725 C CA . SER A 1 99 ? 9.489 -17.725 -30.393 1.00 83.44 99 SER A CA 1
ATOM 726 C C . SER A 1 99 ? 9.907 -16.420 -31.084 1.00 83.44 99 SER A C 1
ATOM 728 O O . SER A 1 99 ? 11.027 -15.944 -30.867 1.00 83.44 99 SER A O 1
ATOM 730 N N . ALA A 1 100 ? 9.063 -15.848 -31.942 1.00 84.44 100 ALA A N 1
ATOM 731 C CA . ALA A 1 100 ? 9.343 -14.574 -32.591 1.00 84.44 100 ALA A CA 1
ATOM 732 C C . ALA A 1 100 ? 9.074 -13.415 -31.620 1.00 84.44 100 ALA A C 1
ATOM 734 O O . ALA A 1 100 ? 9.909 -12.519 -31.475 1.00 84.44 100 ALA A O 1
ATOM 735 N N . GLU A 1 101 ? 7.968 -13.485 -30.889 1.00 84.38 101 GLU A N 1
ATOM 736 C CA . GLU A 1 101 ? 7.535 -12.509 -29.902 1.00 84.38 101 GLU A CA 1
ATOM 737 C C . GLU A 1 101 ? 8.513 -12.424 -28.725 1.00 84.38 101 GLU A C 1
ATOM 739 O O . GLU A 1 101 ? 8.952 -11.329 -28.367 1.00 84.38 101 GLU A O 1
ATOM 744 N N . ALA A 1 102 ? 8.971 -13.565 -28.198 1.00 84.50 102 ALA A N 1
ATOM 745 C CA . ALA A 1 102 ? 9.969 -13.619 -27.129 1.00 84.50 102 ALA A CA 1
ATOM 746 C C . ALA A 1 102 ? 11.282 -12.922 -27.527 1.00 84.50 102 ALA A C 1
ATOM 748 O O . ALA A 1 102 ? 11.901 -12.220 -26.721 1.00 84.50 102 ALA A O 1
ATOM 749 N N . ARG A 1 103 ? 11.708 -13.070 -28.791 1.00 84.31 103 ARG A N 1
ATOM 750 C CA . ARG A 1 103 ? 12.908 -12.399 -29.323 1.00 84.31 103 ARG A CA 1
ATOM 751 C C . ARG A 1 103 ? 12.714 -10.891 -29.432 1.00 84.31 103 ARG A C 1
ATOM 753 O O . ARG A 1 103 ? 13.625 -10.142 -29.076 1.00 84.31 103 ARG A O 1
ATOM 760 N N . VAL A 1 104 ? 11.554 -10.442 -29.910 1.00 85.38 104 VAL A N 1
ATOM 761 C CA . VAL A 1 104 ? 11.224 -9.011 -30.014 1.00 85.38 104 VAL A CA 1
ATOM 762 C C . VAL A 1 104 ? 11.132 -8.379 -28.623 1.00 85.38 104 VAL A C 1
ATOM 764 O O . VAL A 1 104 ? 11.744 -7.337 -28.385 1.00 85.38 104 VAL A O 1
ATOM 767 N N . ALA A 1 105 ? 10.454 -9.036 -27.681 1.00 83.50 105 ALA A N 1
ATOM 768 C CA . ALA A 1 105 ? 10.341 -8.592 -26.295 1.00 83.50 105 ALA A CA 1
ATOM 769 C C . ALA A 1 105 ? 11.713 -8.527 -25.601 1.00 83.50 105 ALA A C 1
ATOM 771 O O . ALA A 1 105 ? 12.043 -7.521 -24.969 1.00 83.50 105 ALA A O 1
ATOM 772 N N . GLY A 1 106 ? 12.553 -9.552 -25.783 1.00 81.75 106 GLY A N 1
ATOM 773 C CA . GLY A 1 106 ? 13.917 -9.582 -25.254 1.00 81.75 106 GLY A CA 1
ATOM 774 C C . GLY A 1 106 ? 14.800 -8.467 -25.818 1.00 81.75 106 GLY A C 1
ATOM 775 O O . GLY A 1 106 ? 15.516 -7.806 -25.063 1.00 81.75 106 GLY A O 1
ATOM 776 N N . ARG A 1 107 ? 14.712 -8.199 -27.129 1.00 83.00 107 ARG A N 1
ATOM 777 C CA . ARG A 1 107 ? 15.424 -7.080 -27.768 1.00 83.00 107 ARG A CA 1
ATOM 778 C C . ARG A 1 107 ? 14.979 -5.741 -27.182 1.00 83.00 107 ARG A C 1
ATOM 780 O O . ARG A 1 107 ? 15.825 -4.979 -26.727 1.00 83.00 107 ARG A O 1
ATOM 787 N N . LYS A 1 108 ? 13.668 -5.499 -27.106 1.00 81.38 108 LYS A N 1
ATOM 788 C CA . LYS A 1 108 ?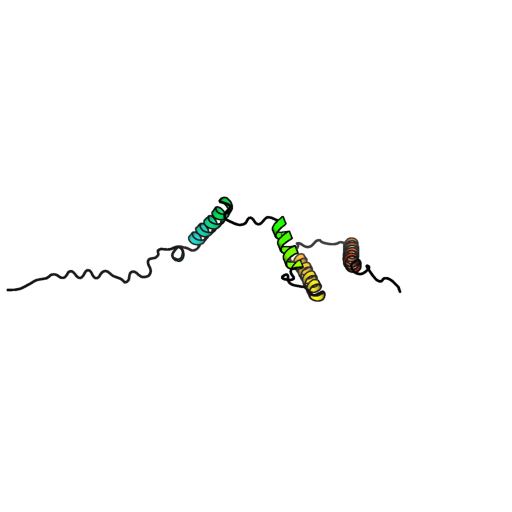 13.097 -4.254 -26.573 1.00 81.38 108 LYS A CA 1
ATOM 789 C C . LYS A 1 108 ? 13.478 -4.018 -25.104 1.00 81.38 108 LYS A C 1
ATOM 791 O O . LYS A 1 108 ? 13.828 -2.901 -24.731 1.00 81.38 108 LYS A O 1
ATOM 796 N N . GLY A 1 109 ? 13.469 -5.064 -24.274 1.00 76.62 109 GLY A N 1
ATOM 797 C CA . GLY A 1 109 ? 13.918 -4.980 -22.877 1.00 76.62 109 GLY A CA 1
ATOM 798 C C . GLY A 1 109 ? 15.424 -4.709 -22.738 1.00 76.62 109 GLY A C 1
ATOM 799 O O . GLY A 1 109 ? 15.855 -3.950 -21.866 1.00 76.62 109 GLY A O 1
ATOM 800 N N . GLY A 1 110 ? 16.237 -5.282 -23.629 1.00 73.00 110 GLY A N 1
ATOM 801 C CA . GLY A 1 110 ? 17.677 -5.021 -23.705 1.00 73.00 110 GLY A CA 1
ATOM 802 C C . GLY A 1 110 ? 18.032 -3.621 -24.222 1.00 73.00 110 GLY A C 1
ATOM 803 O O . GLY A 1 110 ? 19.033 -3.045 -23.807 1.00 73.00 110 GLY A O 1
ATOM 804 N N . GLU A 1 111 ? 17.218 -3.043 -25.102 1.00 65.50 111 GLU A N 1
ATOM 805 C CA . GLU A 1 111 ? 17.416 -1.685 -25.622 1.00 65.50 111 GLU A CA 1
ATOM 806 C C . GLU A 1 111 ? 17.066 -0.618 -24.579 1.00 65.50 111 GLU A C 1
ATOM 808 O O . GLU A 1 111 ? 17.859 0.301 -24.366 1.00 65.50 111 GLU A O 1
ATOM 813 N N . ALA A 1 112 ? 15.960 -0.792 -23.847 1.00 61.31 112 ALA A N 1
ATOM 814 C CA . ALA A 1 112 ? 15.555 0.116 -22.769 1.00 61.31 112 ALA A CA 1
ATOM 815 C C . ALA A 1 112 ? 16.593 0.215 -21.631 1.00 61.31 112 ALA A C 1
ATOM 817 O O . ALA A 1 112 ? 16.700 1.243 -20.968 1.00 61.31 112 ALA A O 1
ATOM 818 N N . SER A 1 113 ? 17.389 -0.839 -21.419 1.00 61.88 113 SER A N 1
ATOM 819 C CA . SER A 1 113 ? 18.477 -0.853 -20.429 1.00 61.88 113 SER A CA 1
ATOM 820 C C . SER A 1 113 ? 19.795 -0.262 -20.950 1.00 61.88 113 SER A C 1
ATOM 822 O O . SER A 1 113 ? 20.640 0.138 -20.151 1.00 61.88 113 SER A O 1
ATOM 824 N N . ARG A 1 114 ? 19.978 -0.151 -22.275 1.00 57.69 114 ARG A N 1
ATOM 825 C CA . ARG A 1 114 ? 21.183 0.423 -22.907 1.00 57.69 114 ARG A CA 1
ATOM 826 C C . ARG A 1 114 ? 21.047 1.912 -23.233 1.00 57.69 114 ARG A C 1
ATOM 828 O O . ARG A 1 114 ? 22.045 2.629 -23.177 1.00 57.69 114 ARG A O 1
ATOM 835 N N . SER A 1 115 ? 19.839 2.405 -23.507 1.00 55.06 115 SER A N 1
ATOM 836 C CA . SER A 1 115 ? 19.597 3.814 -23.863 1.00 55.06 115 SER A CA 1
ATOM 837 C C . SER A 1 115 ? 19.748 4.807 -22.698 1.00 55.06 115 SER A C 1
ATOM 839 O O . SER A 1 115 ? 19.776 6.011 -22.926 1.00 55.06 115 SER A O 1
ATOM 841 N N . GLY A 1 116 ? 19.896 4.338 -21.453 1.00 53.62 116 GLY A N 1
ATOM 842 C CA . GLY A 1 116 ? 20.170 5.187 -20.283 1.00 53.62 116 GLY A CA 1
ATOM 843 C C . GLY A 1 116 ? 21.641 5.604 -20.102 1.00 53.62 116 GLY A C 1
ATOM 844 O O . GLY A 1 116 ? 21.946 6.356 -19.180 1.00 53.62 116 GLY A O 1
ATOM 845 N N . LYS A 1 117 ? 22.574 5.119 -20.942 1.00 50.69 117 LYS A N 1
ATOM 846 C CA . LYS A 1 117 ? 24.031 5.340 -20.794 1.00 50.69 117 LYS A CA 1
ATOM 847 C C . LYS A 1 117 ? 24.686 5.904 -22.066 1.00 50.69 117 LYS A C 1
ATOM 849 O O . LYS A 1 117 ? 25.794 5.513 -22.427 1.00 50.69 117 LYS A O 1
ATOM 854 N N . SER A 1 118 ? 24.033 6.840 -22.748 1.00 48.50 118 SER A N 1
ATOM 855 C CA . SER A 1 118 ? 24.656 7.623 -23.829 1.00 48.50 118 SER A CA 1
ATOM 856 C C . SER A 1 118 ? 24.235 9.092 -23.762 1.00 48.50 118 SER A C 1
ATOM 858 O O . SER A 1 118 ? 23.509 9.592 -24.612 1.00 48.50 118 SER A O 1
ATOM 860 N N . GLY A 1 119 ? 24.685 9.791 -22.725 1.00 52.66 119 GLY A N 1
ATOM 861 C CA . GLY A 1 119 ? 24.577 11.241 -22.627 1.00 52.66 119 GLY A CA 1
ATOM 862 C C . GLY A 1 119 ? 25.753 11.766 -21.819 1.00 52.66 119 GLY A C 1
ATOM 863 O O . GLY A 1 119 ? 25.887 11.418 -20.653 1.00 52.66 119 GLY A O 1
ATOM 864 N N . ASN A 1 120 ? 26.595 12.579 -22.453 1.00 54.22 120 ASN A N 1
ATOM 865 C CA . ASN A 1 120 ? 27.753 13.275 -21.885 1.00 54.22 120 ASN A CA 1
ATOM 866 C C . ASN A 1 120 ? 29.070 12.477 -21.745 1.00 54.22 120 ASN A C 1
ATOM 868 O O . ASN A 1 120 ? 29.562 12.199 -20.654 1.00 54.22 120 ASN A O 1
ATOM 872 N N . ARG A 1 121 ? 29.700 12.177 -22.885 1.00 49.94 121 ARG A N 1
ATOM 873 C CA . ARG A 1 121 ? 31.168 12.189 -22.997 1.00 49.94 121 ARG A CA 1
ATOM 874 C C . ARG A 1 121 ? 31.534 13.250 -24.031 1.00 49.94 121 ARG A C 1
ATOM 876 O O . ARG A 1 121 ? 31.686 12.934 -25.206 1.00 49.94 121 ARG A O 1
ATOM 883 N N . SER A 1 122 ? 31.582 14.504 -23.592 1.00 45.25 122 SER A N 1
ATOM 884 C CA . SER A 1 122 ? 32.190 15.591 -24.357 1.00 45.25 122 SER A CA 1
ATOM 885 C C . SER A 1 122 ? 33.682 15.295 -24.484 1.00 45.25 122 SER A C 1
ATOM 887 O O . SER A 1 122 ? 34.365 15.090 -23.480 1.00 45.25 122 SER A O 1
ATOM 889 N N . SER A 1 123 ? 34.140 15.169 -25.724 1.00 48.88 123 SER A N 1
ATOM 890 C CA . SER A 1 123 ? 35.545 15.064 -26.100 1.00 48.88 123 SER A CA 1
ATOM 891 C C . SER A 1 123 ? 36.307 16.339 -25.734 1.00 48.88 123 SER A C 1
ATOM 893 O O . SER A 1 123 ? 35.708 17.412 -25.667 1.00 48.88 123 SER A O 1
ATOM 895 N N . ALA A 1 124 ? 37.605 16.149 -25.486 1.00 43.09 124 ALA A N 1
ATOM 896 C CA . ALA A 1 124 ? 38.625 17.154 -25.196 1.00 43.09 124 ALA A CA 1
ATOM 897 C C . ALA A 1 124 ? 38.679 18.318 -26.197 1.00 43.09 124 ALA A C 1
ATOM 899 O O . ALA A 1 124 ? 38.285 18.106 -27.368 1.00 43.09 124 ALA A O 1
#

pLDDT: mean 76.29, std 16.35, range [37.84, 93.75]